Protein AF-A0A1B8UYK6-F1 (afdb_monomer_lite)

Structure (mmCIF, N/CA/C/O backbone):
data_AF-A0A1B8UYK6-F1
#
_entry.id   AF-A0A1B8UYK6-F1
#
loop_
_atom_site.group_PDB
_atom_site.id
_atom_site.type_symbol
_atom_site.label_atom_id
_atom_site.label_alt_id
_atom_site.label_comp_id
_atom_site.label_asym_id
_atom_site.l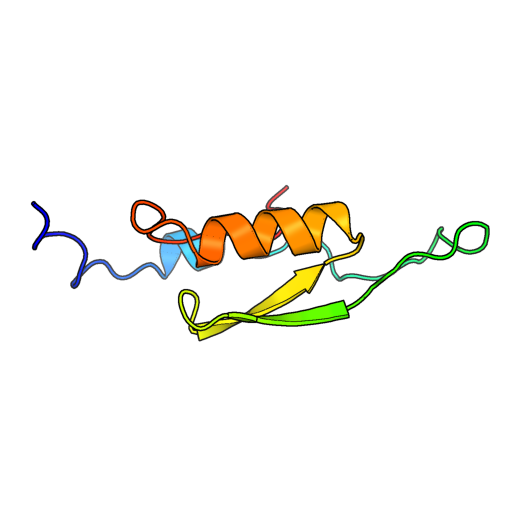abel_entity_id
_atom_site.label_seq_id
_atom_site.pdbx_PDB_ins_code
_atom_site.Cartn_x
_atom_site.Cartn_y
_atom_site.Cartn_z
_atom_site.occupancy
_atom_site.B_iso_or_equiv
_atom_site.auth_seq_id
_atom_site.auth_comp_id
_atom_site.auth_asym_id
_atom_site.auth_atom_id
_atom_site.pdbx_PDB_model_num
ATOM 1 N N . MET A 1 1 ? -25.808 -0.636 2.375 1.00 45.09 1 MET A N 1
ATOM 2 C CA . MET A 1 1 ? -24.692 -1.576 2.594 1.00 45.09 1 MET A CA 1
ATOM 3 C C . MET A 1 1 ? -23.440 -0.722 2.473 1.00 45.09 1 MET A C 1
ATOM 5 O O . MET A 1 1 ? -23.311 -0.070 1.453 1.00 45.09 1 MET A O 1
ATOM 9 N N . ASP A 1 2 ? -22.624 -0.444 3.486 1.00 49.81 2 ASP A N 1
ATOM 10 C CA . ASP A 1 2 ? -22.269 -1.215 4.674 1.00 49.81 2 ASP A CA 1
ATOM 11 C C . ASP A 1 2 ? -21.789 -0.265 5.780 1.00 49.81 2 ASP A C 1
ATOM 13 O O . ASP A 1 2 ? -20.780 0.417 5.631 1.00 49.81 2 ASP A O 1
ATOM 17 N N . GLN A 1 3 ? -22.514 -0.206 6.897 1.00 49.75 3 GLN A N 1
ATOM 18 C CA . GLN A 1 3 ? -22.166 0.639 8.049 1.00 49.75 3 GLN A CA 1
ATOM 19 C C . GLN A 1 3 ? -21.416 -0.150 9.143 1.00 49.75 3 GLN A C 1
ATOM 21 O O . GLN A 1 3 ? -21.196 0.355 10.236 1.00 49.75 3 GLN A O 1
ATOM 26 N N . TYR A 1 4 ? -21.025 -1.397 8.854 1.00 51.78 4 TYR A N 1
ATOM 27 C CA . TYR A 1 4 ? -20.453 -2.324 9.839 1.00 51.78 4 TYR A CA 1
ATOM 28 C C . TYR A 1 4 ? -18.918 -2.330 9.906 1.00 51.78 4 TYR A C 1
ATOM 30 O O . TYR A 1 4 ? -18.364 -2.807 10.889 1.00 51.78 4 TYR A O 1
ATOM 38 N N . TRP A 1 5 ? -18.223 -1.779 8.906 1.00 54.56 5 TRP A N 1
ATOM 39 C CA . TRP A 1 5 ? -16.758 -1.882 8.795 1.00 54.56 5 TRP A CA 1
ATOM 40 C C . TRP A 1 5 ? -15.992 -0.631 9.250 1.00 54.56 5 TRP A C 1
ATOM 42 O O . TRP A 1 5 ? -14.766 -0.657 9.328 1.00 54.56 5 TRP A O 1
ATOM 52 N N . SER A 1 6 ? -16.681 0.474 9.570 1.00 55.75 6 SER A N 1
ATOM 53 C CA . SER A 1 6 ? -16.020 1.722 9.994 1.00 55.75 6 SER A CA 1
ATOM 54 C C . SER A 1 6 ? -15.454 1.669 11.416 1.00 55.75 6 SER A C 1
ATOM 56 O O . SER A 1 6 ? -14.711 2.563 11.809 1.00 55.75 6 SER A O 1
ATOM 58 N N . THR A 1 7 ? -15.815 0.649 12.194 1.00 56.84 7 THR A N 1
ATOM 59 C CA . THR A 1 7 ? -15.399 0.448 13.592 1.00 56.84 7 THR A CA 1
ATOM 60 C C . THR A 1 7 ? -14.463 -0.747 13.781 1.00 56.84 7 THR A C 1
ATOM 62 O O . THR A 1 7 ? -14.042 -1.011 14.907 1.00 56.84 7 THR A O 1
ATOM 65 N N . THR A 1 8 ? -14.100 -1.463 12.711 1.00 67.81 8 THR A N 1
ATOM 66 C CA . THR A 1 8 ? -13.189 -2.612 12.794 1.00 67.81 8 THR A CA 1
ATOM 67 C C . THR A 1 8 ? -11.753 -2.130 13.004 1.00 67.81 8 THR A C 1
ATOM 69 O O . THR A 1 8 ? -11.182 -1.433 12.164 1.00 67.81 8 THR A O 1
ATOM 72 N N . ASN A 1 9 ? -11.162 -2.490 14.145 1.00 79.88 9 ASN A N 1
ATOM 73 C CA . ASN A 1 9 ? -9.744 -2.276 14.410 1.00 79.88 9 ASN A CA 1
ATOM 74 C C . ASN A 1 9 ? -8.929 -3.343 13.664 1.00 79.88 9 ASN A C 1
ATOM 76 O O . ASN A 1 9 ? -8.924 -4.497 14.073 1.00 79.88 9 ASN A O 1
ATOM 80 N N . TRP A 1 10 ? -8.234 -2.943 12.600 1.00 83.19 10 TRP A N 1
ATOM 81 C CA . TRP A 1 10 ? -7.453 -3.833 11.727 1.00 83.19 10 TRP A CA 1
ATOM 82 C C . TRP A 1 10 ? -6.066 -4.205 12.282 1.00 83.19 10 TRP A C 1
ATOM 84 O O . TRP A 1 10 ? -5.178 -4.593 11.525 1.00 83.19 10 TRP A O 1
ATOM 94 N N . ALA A 1 11 ? -5.825 -4.002 13.580 1.00 87.12 11 ALA A N 1
ATOM 95 C CA . ALA A 1 11 ? -4.506 -4.183 14.183 1.00 87.12 11 ALA A CA 1
ATOM 96 C C . ALA A 1 11 ? -3.996 -5.632 14.082 1.00 87.12 11 ALA A C 1
ATOM 98 O O . ALA A 1 11 ? -2.804 -5.846 13.851 1.00 87.12 11 ALA A O 1
ATOM 99 N N . GLU A 1 12 ? -4.883 -6.619 14.228 1.00 87.56 12 GLU A N 1
ATOM 100 C CA . GLU A 1 12 ? -4.511 -8.033 14.133 1.00 87.56 12 GLU A CA 1
ATOM 101 C C . GLU A 1 12 ? -4.199 -8.429 12.688 1.00 87.56 12 GLU A C 1
ATOM 103 O O . GLU A 1 12 ? -3.178 -9.063 12.430 1.00 87.56 12 GLU A O 1
ATOM 108 N N . GLU A 1 13 ? -5.007 -7.991 11.723 1.00 87.75 13 GLU A N 1
ATOM 109 C CA . GLU A 1 13 ? -4.766 -8.216 10.298 1.00 87.75 13 GLU A CA 1
ATOM 110 C C . GLU A 1 13 ? -3.489 -7.510 9.840 1.00 87.75 13 GLU A C 1
ATOM 112 O O . GLU A 1 13 ? -2.683 -8.084 9.113 1.00 87.75 13 GLU A O 1
ATOM 117 N N . ASP A 1 14 ? -3.254 -6.283 10.306 1.00 87.44 14 ASP A N 1
ATOM 118 C CA . ASP A 1 14 ? -2.027 -5.546 10.018 1.00 87.44 14 ASP A CA 1
ATOM 119 C C . ASP A 1 14 ? -0.780 -6.252 10.519 1.00 87.44 14 ASP A C 1
ATOM 121 O O . ASP A 1 14 ? 0.244 -6.232 9.835 1.00 87.44 14 ASP A O 1
ATOM 125 N N . LYS A 1 15 ? -0.870 -6.890 11.685 1.00 86.50 15 LYS A N 1
ATOM 126 C CA . LYS A 1 15 ? 0.208 -7.702 12.240 1.00 86.50 15 LYS A CA 1
ATOM 127 C C . LYS A 1 15 ? 0.368 -9.016 11.477 1.00 86.50 15 LYS A C 1
ATOM 129 O O . LYS A 1 15 ? 1.496 -9.399 11.168 1.00 86.50 15 LYS A O 1
ATOM 134 N N . LEU A 1 16 ? -0.735 -9.697 11.168 1.00 86.06 16 LEU A N 1
ATOM 135 C CA . LEU A 1 16 ? -0.746 -10.992 10.485 1.00 86.06 16 LEU A CA 1
ATOM 136 C C . LEU A 1 16 ? -0.200 -10.891 9.057 1.00 86.06 16 LEU A C 1
ATOM 138 O O . LEU A 1 16 ? 0.593 -11.731 8.635 1.00 86.06 16 LEU A O 1
ATOM 142 N N . PHE A 1 17 ? -0.600 -9.846 8.337 1.00 86.06 17 PHE A N 1
ATOM 143 C CA . PHE A 1 17 ? -0.242 -9.597 6.942 1.00 86.06 17 PHE A CA 1
ATOM 144 C C . PHE A 1 17 ? 0.833 -8.517 6.794 1.00 86.06 17 PHE A C 1
ATOM 146 O O . PHE A 1 17 ? 0.962 -7.898 5.733 1.00 86.06 17 PHE A O 1
ATOM 153 N N . MET A 1 18 ? 1.605 -8.265 7.855 1.00 81.44 18 MET A N 1
ATOM 154 C CA . MET A 1 18 ? 2.735 -7.350 7.782 1.00 81.44 18 MET A CA 1
ATOM 155 C C . MET A 1 18 ? 3.729 -7.854 6.721 1.00 81.44 18 MET A C 1
ATOM 157 O O . MET A 1 18 ? 4.020 -9.056 6.691 1.00 81.44 18 MET A O 1
ATOM 161 N N . PRO A 1 19 ? 4.278 -6.971 5.864 1.00 74.38 19 PRO A N 1
ATOM 162 C CA . PRO A 1 19 ? 5.239 -7.378 4.846 1.00 74.38 19 PRO A CA 1
ATOM 163 C C . PRO A 1 19 ? 6.426 -8.102 5.490 1.00 74.38 19 PRO A C 1
ATOM 165 O O . PRO A 1 19 ? 7.141 -7.537 6.319 1.00 74.38 19 PRO A O 1
ATOM 168 N N . LYS A 1 20 ? 6.634 -9.374 5.132 1.00 71.31 20 LYS A N 1
ATOM 169 C CA . LYS A 1 20 ? 7.731 -10.186 5.693 1.00 71.31 20 LYS A CA 1
ATOM 170 C C . LYS A 1 20 ? 9.065 -9.947 4.990 1.00 71.31 20 LYS A C 1
ATOM 172 O O . LYS A 1 20 ? 10.119 -10.233 5.554 1.00 71.31 20 LYS A O 1
ATOM 177 N N . ARG A 1 21 ? 9.035 -9.433 3.759 1.00 68.56 21 ARG A N 1
ATOM 178 C CA . ARG A 1 21 ? 10.229 -9.085 2.984 1.00 68.56 21 ARG A CA 1
ATOM 179 C C . ARG A 1 21 ? 10.488 -7.591 3.106 1.00 68.56 21 ARG A C 1
ATOM 181 O O . ARG A 1 21 ? 9.571 -6.791 2.970 1.00 68.56 21 ARG A O 1
ATOM 188 N N . ARG A 1 22 ? 11.748 -7.217 3.336 1.00 65.44 22 ARG A N 1
ATOM 189 C CA . ARG A 1 22 ? 12.205 -5.870 2.984 1.00 65.44 22 ARG A CA 1
ATOM 190 C C . ARG A 1 22 ? 12.424 -5.865 1.484 1.00 65.44 22 ARG A C 1
ATOM 192 O O . ARG A 1 22 ? 13.057 -6.800 0.994 1.00 65.44 22 ARG A O 1
ATOM 199 N N . VAL A 1 23 ? 11.960 -4.825 0.804 1.00 61.94 23 VAL A N 1
ATOM 200 C CA . VAL A 1 23 ? 12.315 -4.571 -0.591 1.00 61.94 23 VAL A CA 1
ATOM 201 C C . VAL A 1 23 ? 13.832 -4.387 -0.665 1.00 61.94 23 VAL A C 1
ATOM 203 O O . VAL A 1 23 ? 14.377 -3.338 -0.321 1.00 61.94 23 VAL A O 1
ATOM 206 N N . ASN A 1 24 ? 14.551 -5.467 -0.965 1.00 61.47 24 ASN A N 1
ATOM 207 C CA . ASN A 1 24 ? 16.005 -5.491 -1.022 1.00 61.47 24 ASN A CA 1
ATOM 208 C C . ASN A 1 24 ? 16.461 -6.528 -2.045 1.00 61.47 24 ASN A C 1
ATOM 210 O O . ASN A 1 24 ? 16.396 -7.742 -1.844 1.00 61.47 24 ASN A O 1
ATOM 214 N N . ASN A 1 25 ? 16.997 -6.002 -3.132 1.00 56.59 25 ASN A N 1
ATOM 215 C CA . ASN A 1 25 ? 17.392 -6.715 -4.329 1.00 56.59 25 ASN A CA 1
ATOM 216 C C . ASN A 1 25 ? 18.768 -7.380 -4.226 1.00 56.59 25 ASN A C 1
ATOM 218 O O . ASN A 1 25 ? 19.616 -7.235 -5.106 1.00 56.59 25 ASN A O 1
ATOM 222 N N . ARG A 1 26 ? 19.012 -8.167 -3.172 1.00 53.47 26 ARG A N 1
ATOM 223 C CA . ARG A 1 26 ? 20.341 -8.763 -2.951 1.00 53.47 26 ARG A CA 1
ATOM 224 C C . ARG A 1 26 ? 20.816 -9.688 -4.092 1.00 53.47 26 ARG A C 1
ATOM 226 O O . ARG A 1 26 ? 22.014 -9.902 -4.206 1.00 53.47 26 ARG A O 1
ATOM 233 N N . ASN A 1 27 ? 19.913 -10.163 -4.962 1.00 55.34 27 ASN A N 1
ATOM 234 C CA . ASN A 1 27 ? 20.215 -11.057 -6.095 1.00 55.34 27 ASN A CA 1
ATOM 235 C C . ASN A 1 27 ? 19.885 -10.475 -7.488 1.00 55.34 27 ASN A C 1
ATOM 237 O O . ASN A 1 27 ? 19.876 -11.209 -8.472 1.00 55.34 27 ASN A O 1
ATOM 241 N N . SER A 1 28 ? 19.604 -9.176 -7.601 1.00 54.44 28 SER A N 1
ATOM 242 C CA . SER A 1 28 ? 18.985 -8.592 -8.803 1.00 54.44 28 SER A CA 1
ATOM 243 C C . SER A 1 28 ? 19.965 -7.951 -9.797 1.00 54.44 28 SER A C 1
ATOM 245 O O . SER A 1 28 ? 19.544 -7.255 -10.719 1.00 54.44 28 SER A O 1
ATOM 247 N N . TYR A 1 29 ? 21.270 -8.147 -9.613 1.00 57.66 29 TYR 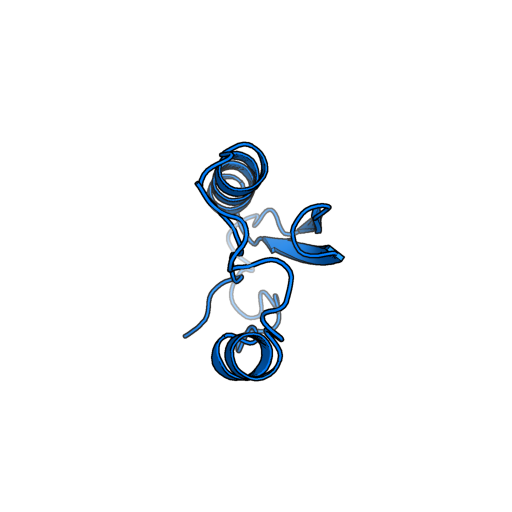A N 1
ATOM 248 C CA . TYR A 1 29 ? 22.323 -7.428 -10.344 1.00 57.66 29 TYR A CA 1
ATOM 249 C C . TYR A 1 29 ? 22.222 -7.504 -11.880 1.00 57.66 29 TYR A C 1
ATOM 251 O O . TYR A 1 29 ? 22.780 -6.650 -12.561 1.00 57.66 29 TYR A O 1
ATOM 259 N N . SER A 1 30 ? 21.524 -8.502 -12.430 1.00 62.16 30 SER A N 1
ATOM 260 C CA . SER A 1 30 ? 21.393 -8.729 -13.875 1.00 62.16 30 SER A CA 1
ATOM 261 C C . SER A 1 30 ? 20.136 -8.136 -14.519 1.00 62.16 30 SER A C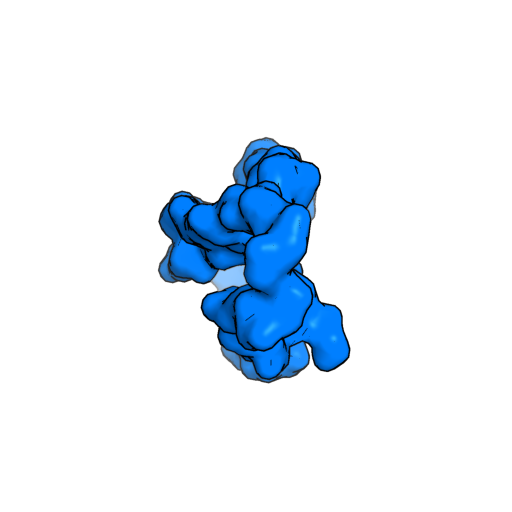 1
ATOM 263 O O . SER A 1 30 ? 20.057 -8.119 -15.744 1.00 62.16 30 SER A O 1
ATOM 265 N N . HIS A 1 31 ? 19.160 -7.662 -13.738 1.00 60.25 31 HIS A N 1
ATOM 266 C CA . HIS A 1 31 ? 17.895 -7.144 -14.262 1.00 60.25 31 HIS A CA 1
ATOM 267 C C . HIS A 1 31 ? 17.579 -5.777 -13.638 1.00 60.25 31 HIS A C 1
ATOM 269 O O . HIS A 1 31 ? 17.642 -5.631 -12.418 1.00 60.25 31 HIS A O 1
ATOM 275 N N . PRO A 1 32 ? 17.231 -4.750 -14.431 1.00 58.72 32 PRO A N 1
ATOM 276 C CA . PRO A 1 32 ? 16.759 -3.487 -13.884 1.00 58.72 32 PRO A CA 1
ATOM 277 C C . PRO A 1 32 ? 15.371 -3.700 -13.271 1.00 58.72 32 PRO A C 1
ATOM 279 O O . PRO A 1 32 ? 14.369 -3.807 -13.975 1.00 58.72 32 PRO A O 1
ATOM 282 N N . HIS A 1 33 ? 15.311 -3.780 -11.946 1.00 63.38 33 HIS A N 1
ATOM 283 C CA . HIS A 1 33 ? 14.044 -3.791 -11.223 1.00 63.38 33 HIS A CA 1
ATOM 284 C C . HIS A 1 33 ? 13.594 -2.360 -10.969 1.00 63.38 33 HIS A C 1
ATOM 286 O O . HIS A 1 33 ? 14.371 -1.517 -10.518 1.00 63.38 33 HIS A O 1
ATOM 292 N N . ILE A 1 34 ? 12.319 -2.096 -11.238 1.00 70.75 34 ILE A N 1
ATOM 293 C CA . ILE A 1 34 ? 11.699 -0.824 -10.890 1.00 70.75 34 ILE A CA 1
ATOM 294 C C . ILE A 1 34 ? 11.179 -0.976 -9.468 1.00 70.75 34 ILE A C 1
ATOM 296 O O . ILE A 1 34 ? 10.066 -1.448 -9.247 1.00 70.75 34 ILE A O 1
ATOM 300 N N . ILE A 1 35 ? 12.028 -0.588 -8.522 1.00 79.00 35 ILE A N 1
ATOM 301 C CA . ILE A 1 35 ? 11.659 -0.450 -7.121 1.00 79.00 35 ILE A CA 1
ATOM 302 C C . ILE A 1 35 ? 11.145 0.962 -6.896 1.00 79.00 35 ILE A C 1
ATOM 304 O O . ILE A 1 35 ? 11.766 1.945 -7.308 1.00 79.00 35 ILE A O 1
ATOM 308 N N . GLY A 1 36 ? 10.033 1.069 -6.190 1.00 85.44 36 GLY A N 1
ATOM 309 C CA . GLY A 1 36 ? 9.563 2.350 -5.712 1.00 85.44 36 GLY A CA 1
ATOM 310 C C . GLY A 1 36 ? 8.498 2.191 -4.653 1.00 85.44 36 GLY A C 1
ATOM 311 O O . GLY A 1 36 ? 8.171 1.093 -4.203 1.00 85.44 36 GLY A O 1
ATOM 312 N N . SER A 1 37 ? 7.942 3.323 -4.259 1.00 90.38 37 SER A N 1
ATOM 313 C CA . SER A 1 37 ? 6.829 3.352 -3.332 1.00 90.38 37 SER A CA 1
ATOM 314 C C . SER A 1 37 ? 5.877 4.489 -3.665 1.00 90.38 37 SER A C 1
ATOM 316 O O . SER A 1 37 ? 6.211 5.416 -4.408 1.00 90.38 37 SER A O 1
ATOM 318 N N . PHE A 1 38 ? 4.654 4.394 -3.159 1.00 93.00 38 PHE A N 1
ATOM 319 C CA . PHE A 1 38 ? 3.690 5.485 -3.195 1.00 93.00 38 PHE A CA 1
ATOM 320 C C . PHE A 1 38 ? 2.919 5.546 -1.878 1.00 93.00 38 PHE A C 1
ATOM 322 O O . PHE A 1 38 ? 2.797 4.552 -1.160 1.00 93.00 38 PHE A O 1
ATOM 329 N N . TYR A 1 39 ? 2.400 6.726 -1.542 1.00 94.50 39 TYR A N 1
ATOM 330 C CA . TYR A 1 39 ? 1.545 6.871 -0.371 1.00 94.50 39 TYR A CA 1
ATOM 331 C C . TYR A 1 39 ? 0.115 6.449 -0.714 1.00 94.50 39 TYR A C 1
ATOM 333 O O . TYR A 1 39 ? -0.534 7.056 -1.567 1.00 94.50 39 TYR A O 1
ATOM 341 N N . SER A 1 40 ? -0.379 5.421 -0.032 1.00 94.00 40 SER A N 1
ATOM 342 C CA . SER A 1 40 ? -1.745 4.940 -0.181 1.00 94.00 40 SER A CA 1
ATOM 343 C C . SER A 1 40 ? -2.694 5.749 0.697 1.00 94.00 40 SER A C 1
ATOM 345 O O . SER A 1 40 ? -2.565 5.790 1.924 1.00 94.00 40 SER A O 1
ATOM 347 N N . GLN A 1 41 ? -3.700 6.360 0.070 1.00 92.06 41 GLN A N 1
ATOM 348 C CA . GLN A 1 41 ? -4.739 7.080 0.803 1.00 92.06 41 GLN A CA 1
ATOM 349 C C . GLN A 1 41 ? -5.708 6.137 1.516 1.00 92.06 41 GLN A C 1
ATOM 351 O O . GLN A 1 41 ? -6.185 6.489 2.595 1.00 92.06 41 GLN A O 1
ATOM 356 N N . ARG A 1 42 ? -5.968 4.952 0.951 1.00 90.56 42 ARG A N 1
ATOM 357 C CA . ARG A 1 42 ? -6.844 3.932 1.540 1.00 90.56 42 ARG A CA 1
ATOM 358 C C . ARG A 1 42 ? -6.212 3.251 2.747 1.00 90.56 42 ARG A C 1
ATOM 360 O O . ARG A 1 42 ? -6.865 3.076 3.767 1.00 90.56 42 ARG A O 1
ATOM 367 N N . MET A 1 43 ? -4.925 2.934 2.659 1.00 90.19 43 MET A N 1
ATOM 368 C CA . MET A 1 43 ? -4.173 2.244 3.707 1.00 90.19 43 MET A CA 1
ATOM 369 C C . MET A 1 43 ? -3.524 3.192 4.719 1.00 90.19 43 MET A C 1
ATOM 371 O O . MET A 1 43 ? -3.038 2.730 5.748 1.00 90.19 43 MET A O 1
ATOM 375 N N . LYS A 1 44 ? -3.469 4.500 4.420 1.00 91.19 44 LYS A N 1
ATOM 376 C CA . LYS A 1 44 ? -2.801 5.538 5.229 1.00 91.19 44 LYS A CA 1
ATOM 377 C C . LYS A 1 44 ? -1.334 5.226 5.549 1.00 91.19 44 LYS A C 1
ATOM 379 O O . LYS A 1 44 ? -0.815 5.622 6.589 1.00 91.19 44 LYS A O 1
ATOM 384 N N . ARG A 1 45 ? -0.650 4.540 4.631 1.00 89.62 45 ARG A N 1
ATOM 385 C CA . ARG A 1 45 ? 0.759 4.136 4.748 1.00 89.62 45 ARG A CA 1
ATOM 386 C C . ARG A 1 45 ? 1.442 4.112 3.386 1.00 89.62 45 ARG A C 1
ATOM 388 O O . ARG A 1 45 ? 0.787 4.173 2.346 1.00 89.62 45 ARG A O 1
ATOM 395 N N . VAL A 1 46 ? 2.766 4.013 3.403 1.00 90.94 46 VAL A N 1
ATOM 396 C CA . VAL A 1 46 ? 3.565 3.805 2.193 1.00 90.94 46 VAL A CA 1
ATOM 397 C C . VAL A 1 46 ? 3.398 2.361 1.715 1.00 90.94 46 VAL A C 1
ATOM 399 O O . VAL A 1 46 ? 3.432 1.429 2.517 1.00 90.94 46 VAL A O 1
ATOM 402 N N . VAL A 1 47 ? 3.190 2.196 0.412 1.00 90.88 47 VAL A N 1
ATOM 403 C CA . VAL A 1 47 ? 3.080 0.914 -0.289 1.00 90.88 47 VAL A CA 1
ATOM 404 C C . VAL A 1 47 ? 4.274 0.806 -1.223 1.00 90.88 47 VAL A C 1
ATOM 406 O O . VAL A 1 47 ? 4.468 1.661 -2.087 1.00 90.88 47 VAL A O 1
ATOM 409 N N . GLU A 1 48 ? 5.087 -0.222 -1.018 1.00 88.75 48 GLU A N 1
ATOM 410 C CA . GLU A 1 48 ? 6.282 -0.499 -1.813 1.00 88.75 48 GLU A CA 1
ATOM 411 C C . GLU A 1 48 ? 5.962 -1.508 -2.925 1.00 88.75 48 GLU A C 1
ATOM 413 O O . GLU A 1 48 ? 5.055 -2.329 -2.787 1.00 88.75 48 GLU A O 1
ATOM 418 N N . TYR A 1 49 ? 6.691 -1.431 -4.036 1.00 88.06 49 TYR A N 1
ATOM 419 C CA . TYR A 1 49 ? 6.581 -2.346 -5.173 1.00 88.06 49 TYR A CA 1
ATOM 420 C C . TYR A 1 49 ? 7.962 -2.612 -5.783 1.00 88.06 49 TYR A C 1
ATOM 422 O O . TYR A 1 49 ? 8.843 -1.750 -5.740 1.00 88.06 49 TYR A O 1
ATOM 430 N N . GLU A 1 50 ? 8.134 -3.785 -6.389 1.00 84.94 50 GLU A N 1
ATOM 431 C CA . GLU A 1 50 ? 9.378 -4.243 -7.027 1.00 84.94 50 GLU A CA 1
ATOM 432 C C . GLU A 1 50 ? 9.232 -4.412 -8.550 1.00 84.94 50 GLU A C 1
ATOM 434 O O . GLU A 1 50 ? 10.186 -4.754 -9.258 1.00 84.94 50 GLU A O 1
ATOM 439 N N . SER A 1 51 ? 8.033 -4.150 -9.080 1.00 84.50 51 SER A N 1
ATOM 440 C CA . SER A 1 51 ? 7.746 -4.157 -10.512 1.00 84.50 51 SER A CA 1
ATOM 441 C C . SER A 1 51 ? 6.655 -3.156 -10.905 1.00 84.50 51 SER A C 1
ATOM 443 O O . SER A 1 51 ? 5.815 -2.746 -10.101 1.00 84.50 51 SER A O 1
ATOM 445 N N . LEU A 1 52 ? 6.610 -2.805 -12.195 1.00 86.94 52 LEU A N 1
ATOM 446 C CA . LEU A 1 52 ? 5.501 -2.016 -12.747 1.00 86.94 52 LEU A CA 1
ATOM 447 C C . LEU A 1 52 ? 4.162 -2.758 -12.677 1.00 86.94 52 LEU A C 1
ATOM 449 O O . LEU A 1 52 ? 3.126 -2.116 -12.528 1.00 86.94 52 LEU A O 1
ATOM 453 N N . GLY A 1 53 ? 4.182 -4.091 -12.770 1.00 90.00 53 GLY A N 1
ATOM 454 C CA . GLY A 1 53 ? 2.983 -4.917 -12.641 1.00 90.00 53 GLY A CA 1
ATOM 455 C C . GLY A 1 53 ? 2.369 -4.803 -11.249 1.00 90.00 53 GLY A C 1
ATOM 456 O O . GLY A 1 53 ? 1.182 -4.512 -11.131 1.00 90.00 53 GLY A O 1
ATOM 457 N N . GLU A 1 54 ? 3.183 -4.933 -10.200 1.00 89.00 54 GLU A N 1
ATOM 458 C CA . GLU A 1 54 ? 2.739 -4.724 -8.815 1.00 89.00 54 GLU A CA 1
ATOM 459 C C . GLU A 1 54 ? 2.219 -3.305 -8.599 1.00 89.00 54 GLU A C 1
ATOM 461 O O . GLU A 1 54 ? 1.146 -3.122 -8.031 1.00 89.00 54 GLU A O 1
ATOM 466 N N . ARG A 1 55 ? 2.925 -2.294 -9.119 1.00 91.06 55 ARG A N 1
ATOM 467 C CA . ARG A 1 55 ? 2.464 -0.904 -9.052 1.00 91.06 55 ARG A CA 1
ATOM 468 C C . ARG A 1 55 ? 1.081 -0.725 -9.686 1.00 91.06 55 ARG A C 1
ATOM 470 O O . ARG A 1 55 ? 0.209 -0.121 -9.066 1.00 91.06 55 ARG A O 1
ATOM 477 N N . LEU A 1 56 ? 0.875 -1.227 -10.906 1.00 94.56 56 LEU A N 1
ATOM 478 C CA . LEU A 1 56 ? -0.419 -1.151 -11.594 1.00 94.56 56 LEU A CA 1
ATOM 479 C C . LEU A 1 56 ? -1.505 -1.910 -10.828 1.00 94.56 56 LEU A C 1
ATOM 481 O O . LEU A 1 56 ? -2.615 -1.406 -10.679 1.00 94.56 56 LEU A O 1
ATOM 485 N N . PHE A 1 57 ? -1.175 -3.082 -10.288 1.00 94.38 57 PHE A N 1
ATOM 486 C CA . PHE A 1 57 ? -2.092 -3.865 -9.472 1.00 94.38 57 PHE A CA 1
ATOM 487 C C . PHE A 1 57 ? -2.541 -3.101 -8.220 1.00 94.38 57 PHE A C 1
ATOM 489 O O . PHE A 1 57 ? -3.740 -2.978 -7.973 1.00 94.38 57 PHE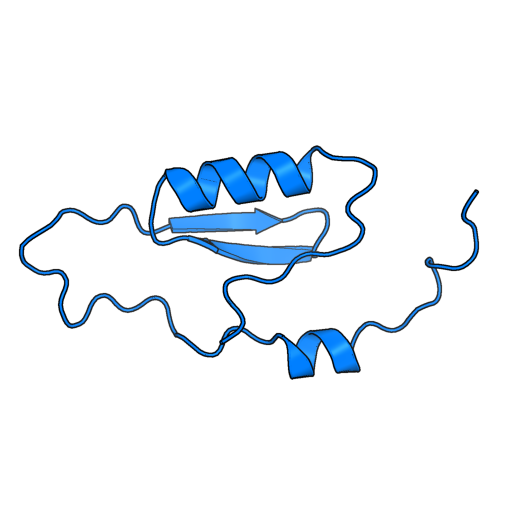 A O 1
ATOM 496 N N . PHE A 1 58 ? -1.610 -2.499 -7.474 1.00 94.19 58 PHE A N 1
ATOM 497 C CA . PHE A 1 58 ? -1.954 -1.681 -6.310 1.00 94.19 58 PHE A CA 1
ATOM 498 C C . PHE A 1 58 ? -2.779 -0.442 -6.682 1.00 94.19 58 PHE A C 1
ATOM 500 O O . PHE A 1 58 ? -3.647 -0.041 -5.911 1.00 94.19 58 PHE A O 1
ATOM 507 N N . TYR A 1 59 ? -2.582 0.138 -7.869 1.00 95.75 59 TYR A N 1
ATOM 508 C CA . TYR A 1 59 ? -3.447 1.218 -8.353 1.00 95.75 59 TYR A CA 1
ATOM 509 C C . TYR A 1 59 ? -4.878 0.756 -8.618 1.00 95.75 59 TYR A C 1
ATOM 511 O O . TYR A 1 59 ? -5.811 1.477 -8.271 1.00 95.75 59 TYR A O 1
ATOM 519 N N . TYR A 1 60 ? -5.082 -0.441 -9.170 1.00 96.69 60 TYR A N 1
ATOM 520 C CA . TYR A 1 60 ? -6.434 -0.985 -9.314 1.00 96.69 60 TYR A CA 1
ATOM 521 C C . TYR A 1 60 ? -7.105 -1.203 -7.956 1.00 96.69 60 TYR A C 1
ATOM 523 O O . TYR A 1 60 ? -8.261 -0.819 -7.789 1.00 96.69 60 TYR A O 1
ATOM 531 N N . LEU A 1 61 ? -6.370 -1.714 -6.963 1.00 95.44 61 LEU A N 1
ATOM 532 C CA . LEU A 1 61 ? -6.879 -1.862 -5.594 1.00 95.44 61 LEU A CA 1
ATOM 533 C C . LEU A 1 61 ? -7.199 -0.516 -4.928 1.00 95.44 61 LEU A C 1
ATOM 535 O O . LEU A 1 61 ? -8.128 -0.425 -4.129 1.00 95.44 61 LEU A O 1
ATOM 539 N N . GLU A 1 62 ? -6.457 0.540 -5.262 1.00 95.12 62 GLU A N 1
ATOM 540 C CA . GLU A 1 62 ? -6.761 1.890 -4.788 1.00 95.12 62 GLU A CA 1
ATOM 541 C C . GLU A 1 62 ? -8.015 2.493 -5.407 1.00 95.12 62 GLU A C 1
ATOM 543 O O . GLU A 1 62 ? -8.722 3.246 -4.738 1.00 95.12 62 GLU A O 1
ATOM 548 N N . LEU A 1 63 ? -8.302 2.185 -6.669 1.00 95.25 63 LEU A N 1
ATOM 549 C CA . LEU A 1 63 ? -9.442 2.754 -7.384 1.00 95.25 63 LEU A CA 1
ATOM 550 C C . LEU A 1 63 ? -10.738 1.977 -7.142 1.00 95.25 63 LEU A C 1
ATOM 552 O O . LEU A 1 63 ? -11.817 2.572 -7.151 1.00 95.25 63 LEU A O 1
ATOM 556 N N . ASP A 1 64 ? -10.652 0.671 -6.899 1.00 95.44 64 ASP A N 1
ATOM 557 C CA . ASP A 1 64 ? -11.825 -0.162 -6.660 1.00 95.44 64 ASP A CA 1
ATOM 558 C C . ASP A 1 64 ? -12.518 0.222 -5.341 1.00 95.44 64 ASP A C 1
ATOM 560 O O . ASP A 1 64 ? -11.921 0.284 -4.263 1.00 95.44 64 ASP A O 1
ATOM 564 N N . ARG A 1 65 ? -13.819 0.508 -5.415 1.00 92.19 65 ARG A N 1
ATOM 565 C CA . ARG A 1 65 ? -14.629 0.911 -4.259 1.00 92.19 65 ARG A CA 1
ATOM 566 C C . ARG A 1 65 ? -14.970 -0.269 -3.348 1.00 92.19 65 ARG A C 1
ATOM 568 O O . ARG A 1 65 ? -15.262 -0.029 -2.182 1.00 92.19 65 ARG A O 1
ATOM 575 N N . ALA A 1 66 ? -14.915 -1.502 -3.852 1.00 93.31 66 ALA A N 1
ATOM 576 C CA . ALA A 1 66 ? -15.179 -2.716 -3.081 1.00 93.31 66 ALA A CA 1
ATOM 577 C C . ALA A 1 66 ? -13.992 -3.133 -2.195 1.00 93.31 66 ALA A C 1
ATOM 579 O O . ALA A 1 66 ? -14.169 -3.840 -1.205 1.00 93.31 66 ALA A O 1
ATOM 580 N N . VAL A 1 67 ? -12.777 -2.686 -2.520 1.00 92.25 67 VAL A N 1
ATOM 581 C CA . VAL A 1 67 ? -11.571 -3.033 -1.758 1.00 92.25 67 VAL A CA 1
ATOM 582 C C . VAL A 1 67 ? -11.534 -2.241 -0.458 1.00 92.25 67 VAL A C 1
ATOM 584 O O . VAL A 1 67 ? -11.356 -1.035 -0.472 1.00 92.25 67 VAL A O 1
ATOM 587 N N . MET A 1 68 ? -11.633 -2.879 0.702 1.00 89.56 68 MET A N 1
ATOM 588 C CA . MET A 1 68 ? -11.511 -2.149 1.976 1.00 89.56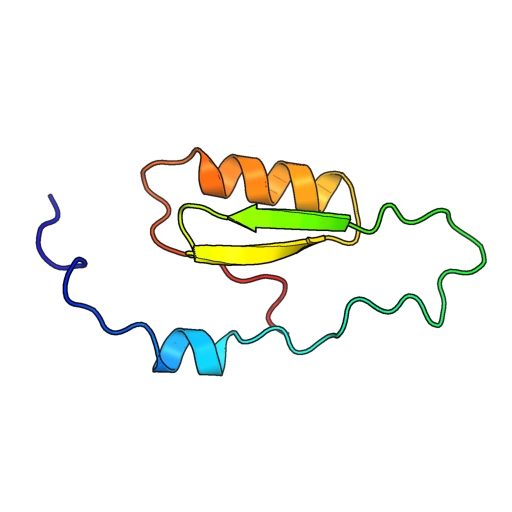 68 MET A CA 1
ATOM 589 C C . MET A 1 68 ? -10.053 -1.927 2.385 1.00 89.56 68 MET A C 1
ATOM 591 O O . MET A 1 68 ? -9.696 -0.866 2.895 1.00 89.56 68 MET A O 1
ATOM 595 N N . ARG A 1 69 ? -9.205 -2.934 2.159 1.00 88.88 69 ARG A N 1
ATOM 596 C CA . ARG A 1 69 ? -7.820 -2.975 2.627 1.00 88.88 69 ARG A CA 1
ATOM 597 C C . ARG A 1 69 ? -7.009 -3.932 1.758 1.00 88.88 69 ARG A C 1
ATOM 599 O O . ARG A 1 69 ? -7.559 -4.894 1.229 1.00 88.88 69 ARG A O 1
ATOM 606 N N . TYR A 1 70 ? -5.712 -3.683 1.619 1.00 91.75 70 TYR A N 1
ATOM 607 C CA . TYR A 1 70 ? -4.795 -4.577 0.921 1.00 9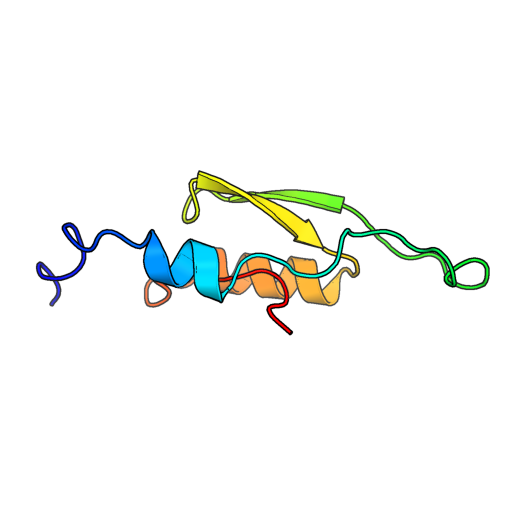1.75 70 TYR A CA 1
ATOM 608 C C . TYR A 1 70 ? -3.404 -4.583 1.561 1.00 91.75 70 TYR A C 1
ATOM 610 O O . TYR A 1 70 ? -2.972 -3.634 2.226 1.00 91.75 70 TYR A O 1
ATOM 618 N N . TYR A 1 71 ? -2.692 -5.685 1.357 1.00 88.62 71 TYR A N 1
ATOM 619 C CA . TYR A 1 71 ? -1.397 -5.941 1.970 1.00 88.62 71 TYR A CA 1
ATOM 620 C C . TYR A 1 71 ? -0.356 -6.213 0.898 1.00 88.62 71 TYR A C 1
ATOM 622 O O . TYR A 1 71 ? -0.589 -6.984 -0.031 1.00 88.62 71 TYR A O 1
ATOM 630 N N . VAL A 1 72 ? 0.791 -5.551 1.033 1.00 82.88 72 VAL A N 1
ATOM 631 C CA . VAL A 1 72 ? 1.952 -5.807 0.183 1.00 82.88 72 VAL A CA 1
ATOM 632 C C . VAL A 1 72 ? 2.517 -7.163 0.585 1.00 82.88 72 VAL A C 1
ATOM 634 O O . VAL A 1 72 ? 2.818 -7.367 1.757 1.00 82.88 72 VAL A O 1
ATOM 637 N N . GLN A 1 73 ? 2.581 -8.073 -0.389 1.00 70.94 73 GLN A N 1
ATOM 638 C CA . GLN A 1 73 ? 3.123 -9.435 -0.328 1.00 70.94 73 GLN A CA 1
ATOM 639 C C . GLN A 1 73 ? 3.275 -10.031 1.096 1.00 70.94 73 GLN A C 1
ATOM 641 O O . GLN A 1 73 ? 4.389 -10.111 1.630 1.00 70.94 73 GLN A O 1
ATOM 646 N N . PRO A 1 74 ? 2.177 -10.483 1.729 1.00 59.72 74 PRO A N 1
ATOM 647 C CA . PRO A 1 74 ? 2.279 -11.374 2.874 1.00 59.72 74 PRO A CA 1
ATOM 648 C C . PRO A 1 74 ? 2.741 -12.745 2.359 1.00 59.72 74 PRO A C 1
ATOM 650 O O . PRO A 1 74 ? 2.102 -13.316 1.477 1.00 59.72 74 PRO A O 1
ATOM 653 N N . VAL A 1 75 ? 3.867 -13.258 2.860 1.00 51.34 75 VAL A N 1
ATOM 654 C CA . VAL A 1 75 ? 4.252 -14.669 2.648 1.00 51.34 75 VAL A CA 1
ATOM 655 C C . VAL A 1 75 ? 3.725 -15.497 3.802 1.00 51.34 75 VAL A C 1
ATOM 657 O O . VAL A 1 75 ? 3.945 -15.062 4.955 1.00 51.34 75 VAL A O 1
#

Sequence (75 aa):
MDQYWSTTNWAEEDKLFMPKRRVNNRNSYSHPHIIGSFYSQRMKRVVEYESLGERLFFYYLELDRAVMRYYVQPV

Secondary structure (DSSP, 8-state):
--SSSTT--THHHHHHT---S----TT-TTS----EEEEETTTTEEEEESSHHHHHHHHHHHH-SS-----S---

pLDDT: mean 78.85, std 15.49, range [45.09, 96.69]

Radius of gyration: 14.4 Å; chains: 1; bounding box: 47×22×29 Å

Foldseek 3Di:
DDPDCPPDDCPVVCVQQPDPDDPDCPPCVPDDWDWDWDQQPLARGIDIDRHPVVVVVVVVLSPDPPRNDDGHDRD